Protein AF-J7ITV9-F1 (afdb_monomer)

Mean predicted aligned error: 4.53 Å

Sequence (138 aa):
MINQIINKQHQEIKQIIRELREDIYEESEVSANSLWIALKIGTLNGIMQMHLKYEDDYLYPALLNDKENEKLSDIVSKFVEEMGDLAQVFKDYQQKYLRHPEDIKQNTKEFVNDTKQILDAIAVRVDCEEEELFKTIM

Foldseek 3Di:
DLVVLLVVLLVVLVVLLVVLCVCLVDLVSCLVCLVVSLVSLVVSLVSLVVNLVCCVVPVLVVQVPPPVDPPSPVVSVVLNVLSVVLNVLSVVLCVQDNVDSCSCVVPVVVNSVSSVVSSVSVNVSSVCCVPPVVVVVD

Radius of gyration: 16.62 Å; Cα contacts (8 Å, |Δi|>4): 75; chains: 1; bounding box: 40×25×47 Å

Organism: Desulfosporosinus meridiei (strain ATCC BAA-275 / DSM 13257 / KCTC 12902 / NCIMB 13706 / S10) (NCBI:txid768704)

Structure (mmCIF, N/CA/C/O backbone):
data_AF-J7ITV9-F1
#
_entry.id   AF-J7ITV9-F1
#
loop_
_atom_site.group_PDB
_atom_site.id
_atom_site.type_symbol
_atom_site.label_atom_id
_atom_site.label_alt_id
_atom_site.label_comp_id
_atom_site.label_asym_id
_atom_site.label_entity_id
_atom_site.label_seq_id
_atom_site.pdbx_PDB_ins_code
_atom_site.Cartn_x
_atom_site.Cartn_y
_atom_site.Cartn_z
_atom_site.occupancy
_atom_site.B_iso_or_equiv
_atom_site.auth_seq_id
_atom_site.auth_comp_id
_atom_site.auth_asym_id
_atom_site.auth_atom_id
_atom_site.pdbx_PDB_model_num
ATOM 1 N N . MET A 1 1 ? -8.632 14.315 17.184 1.00 59.06 1 MET A N 1
ATOM 2 C CA . MET A 1 1 ? -7.164 14.255 16.994 1.00 59.06 1 MET A CA 1
ATOM 3 C C . MET A 1 1 ? -6.768 12.952 16.300 1.00 59.06 1 MET A C 1
ATOM 5 O O . MET A 1 1 ? -6.127 13.040 15.266 1.00 59.06 1 MET A O 1
ATOM 9 N N . ILE A 1 2 ? -7.247 11.790 16.777 1.00 66.06 2 ILE A N 1
ATOM 10 C CA . ILE A 1 2 ? -7.059 10.458 16.154 1.00 66.06 2 ILE A CA 1
ATOM 11 C C . ILE A 1 2 ? -7.437 10.442 14.659 1.00 66.06 2 ILE A C 1
ATOM 13 O O . ILE A 1 2 ? -6.579 10.199 13.815 1.00 66.06 2 ILE A O 1
ATOM 17 N N . ASN A 1 3 ? -8.658 10.864 14.310 1.00 72.50 3 ASN A N 1
ATOM 18 C CA . ASN A 1 3 ? -9.125 10.849 12.911 1.00 72.50 3 ASN A CA 1
ATOM 19 C C . ASN A 1 3 ? -8.320 11.752 11.961 1.00 72.50 3 ASN A C 1
ATOM 21 O O . ASN A 1 3 ? -8.268 11.494 10.767 1.00 72.50 3 ASN A O 1
ATOM 25 N N . GLN A 1 4 ? -7.672 12.814 12.454 1.00 82.56 4 GLN A N 1
ATOM 26 C CA . GLN A 1 4 ? -6.893 13.710 11.586 1.00 82.56 4 GLN A CA 1
ATOM 27 C C . GLN A 1 4 ? -5.566 13.082 11.146 1.00 82.56 4 GLN A C 1
ATOM 29 O O . GLN A 1 4 ? -5.115 13.349 10.034 1.00 82.56 4 GLN A O 1
ATOM 34 N N . ILE A 1 5 ? -4.947 12.266 12.007 1.00 87.12 5 ILE A N 1
ATOM 35 C CA . ILE A 1 5 ? -3.685 11.579 11.702 1.00 87.12 5 ILE A CA 1
ATOM 36 C C . ILE A 1 5 ? -3.936 10.492 10.661 1.00 87.12 5 ILE A C 1
ATOM 38 O O . ILE A 1 5 ? -3.280 10.495 9.622 1.00 87.12 5 ILE A O 1
ATOM 42 N N . ILE A 1 6 ? -4.930 9.637 10.910 1.00 88.12 6 ILE A N 1
ATOM 43 C CA . ILE A 1 6 ? -5.309 8.556 9.998 1.00 88.12 6 ILE A CA 1
ATOM 44 C C . ILE A 1 6 ? -5.721 9.107 8.629 1.00 88.12 6 ILE A C 1
ATOM 46 O O . ILE A 1 6 ? -5.143 8.722 7.618 1.00 88.12 6 ILE A O 1
ATOM 50 N N . ASN A 1 7 ? -6.617 10.103 8.586 1.00 89.69 7 ASN A N 1
ATOM 51 C CA . ASN A 1 7 ? -7.030 10.710 7.317 1.00 89.69 7 ASN A CA 1
ATOM 52 C C . ASN A 1 7 ? -5.839 11.263 6.530 1.00 89.69 7 ASN A C 1
ATOM 54 O O . ASN A 1 7 ? -5.783 11.124 5.312 1.00 89.69 7 ASN A O 1
ATOM 58 N N . LYS A 1 8 ? -4.865 11.884 7.206 1.00 92.19 8 LYS A N 1
ATOM 59 C CA . LYS A 1 8 ? -3.655 12.371 6.539 1.00 92.19 8 LYS A CA 1
ATOM 60 C C . LYS A 1 8 ? -2.835 11.214 5.957 1.00 92.19 8 LYS A C 1
ATOM 62 O O . LYS A 1 8 ? -2.432 11.301 4.802 1.00 92.19 8 LYS A O 1
ATOM 67 N N . GLN A 1 9 ? -2.620 10.146 6.726 1.00 93.50 9 GLN A N 1
ATOM 68 C CA . GLN A 1 9 ? -1.905 8.954 6.259 1.00 93.50 9 GLN A CA 1
ATOM 69 C C . GLN A 1 9 ? -2.611 8.315 5.057 1.00 93.50 9 GLN A C 1
ATOM 71 O O . GLN A 1 9 ? -1.952 7.978 4.081 1.00 93.50 9 GLN A O 1
ATOM 76 N N . HIS A 1 10 ? -3.944 8.237 5.066 1.00 94.56 10 HIS A N 1
ATOM 77 C CA . HIS A 1 10 ? -4.726 7.709 3.945 1.00 94.56 10 HIS A CA 1
ATOM 78 C C . HIS A 1 10 ? -4.538 8.529 2.674 1.00 94.56 10 HIS A C 1
ATOM 80 O O . HIS A 1 10 ? -4.326 7.969 1.601 1.00 94.56 10 HIS A O 1
ATOM 86 N N . GLN A 1 11 ? -4.566 9.860 2.784 1.00 95.38 11 GLN A N 1
ATOM 87 C CA . GLN A 1 11 ? -4.311 10.732 1.637 1.00 95.38 11 GLN A CA 1
ATOM 88 C C . GLN A 1 11 ? -2.890 10.541 1.088 1.00 95.38 11 GLN A C 1
ATOM 90 O O . GLN A 1 11 ? -2.714 10.475 -0.128 1.00 95.38 11 GLN A O 1
ATOM 95 N N . GLU A 1 12 ? -1.888 10.398 1.961 1.00 96.69 12 GLU A N 1
ATOM 96 C CA . GLU A 1 12 ? -0.502 10.123 1.559 1.00 96.69 12 GLU A CA 1
ATOM 97 C C . GLU A 1 12 ? -0.366 8.751 0.872 1.00 96.69 12 GLU A C 1
ATOM 99 O O . GLU A 1 12 ? 0.251 8.655 -0.191 1.00 96.69 12 GLU A O 1
ATOM 104 N N . ILE A 1 13 ? -1.001 7.705 1.415 1.00 96.94 13 ILE A N 1
ATOM 105 C CA . ILE A 1 13 ? -1.041 6.360 0.820 1.00 96.94 13 ILE A CA 1
ATOM 106 C C . ILE A 1 13 ? -1.690 6.412 -0.567 1.00 96.94 13 ILE A C 1
ATOM 108 O O . ILE A 1 13 ? -1.087 5.972 -1.547 1.00 96.94 13 ILE A O 1
ATOM 112 N N . LYS A 1 14 ? -2.886 7.005 -0.680 1.00 97.12 14 LYS A N 1
ATOM 113 C CA . LYS A 1 14 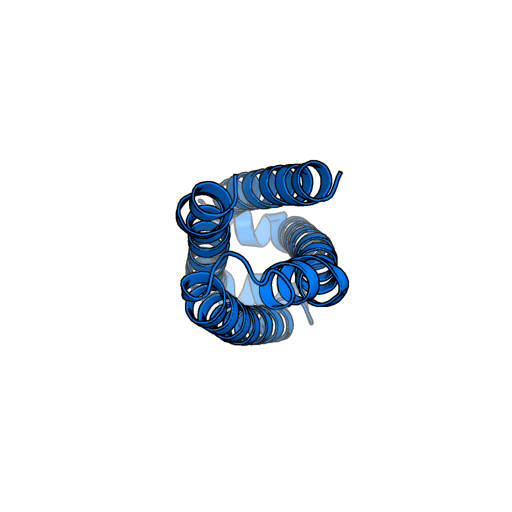? -3.624 7.136 -1.949 1.00 97.12 14 LYS A CA 1
ATOM 114 C C . LYS A 1 14 ? -2.826 7.914 -2.993 1.00 97.12 14 LYS A C 1
ATOM 116 O O . LYS A 1 14 ? -2.811 7.532 -4.165 1.00 97.12 14 LYS A O 1
ATOM 121 N N . GLN A 1 15 ? -2.136 8.978 -2.581 1.00 97.94 15 GLN A N 1
ATOM 122 C CA . GLN A 1 15 ? -1.277 9.747 -3.473 1.00 97.94 15 GLN A CA 1
ATOM 123 C C . GLN A 1 15 ? -0.131 8.891 -4.024 1.00 97.94 15 GLN A C 1
ATOM 125 O O . GLN A 1 15 ? 0.049 8.842 -5.241 1.00 97.94 15 GLN A O 1
ATOM 130 N N . ILE A 1 16 ? 0.609 8.189 -3.162 1.00 97.75 16 ILE A N 1
ATOM 131 C CA . ILE A 1 16 ? 1.741 7.363 -3.602 1.00 97.75 16 ILE A CA 1
ATOM 132 C C . ILE A 1 16 ? 1.268 6.194 -4.467 1.00 97.75 16 ILE A C 1
ATOM 134 O O . ILE A 1 16 ? 1.912 5.886 -5.466 1.00 97.75 16 ILE A O 1
ATOM 138 N N . ILE A 1 17 ? 0.128 5.575 -4.145 1.00 97.94 17 ILE A N 1
ATOM 139 C CA . ILE A 1 17 ? -0.472 4.529 -4.983 1.00 97.94 17 ILE A CA 1
ATOM 140 C C . ILE A 1 17 ? -0.754 5.060 -6.391 1.00 97.94 17 ILE A C 1
ATOM 142 O O . ILE A 1 17 ? -0.411 4.395 -7.368 1.00 97.94 17 ILE A O 1
ATOM 146 N N . ARG A 1 18 ? -1.351 6.253 -6.516 1.00 98.12 18 ARG A N 1
ATOM 147 C CA . ARG A 1 18 ? -1.617 6.868 -7.825 1.00 98.12 18 ARG A CA 1
ATOM 148 C C . ARG A 1 18 ? -0.323 7.097 -8.602 1.00 98.12 18 ARG A C 1
ATOM 150 O O . ARG A 1 18 ? -0.232 6.701 -9.757 1.00 98.12 18 ARG A O 1
ATOM 157 N N . GLU A 1 19 ? 0.674 7.688 -7.955 1.00 97.44 19 GLU A N 1
ATOM 158 C CA . GLU A 1 19 ? 1.968 7.970 -8.575 1.00 97.44 19 GLU A CA 1
ATOM 159 C C . GLU A 1 19 ? 2.709 6.689 -8.993 1.00 97.44 19 GLU A C 1
ATOM 161 O O . GLU A 1 19 ? 3.300 6.646 -10.066 1.00 97.44 19 GLU A O 1
ATOM 166 N N . LEU A 1 20 ? 2.656 5.627 -8.184 1.00 97.31 20 LEU A N 1
ATOM 167 C CA . LEU A 1 20 ? 3.249 4.333 -8.531 1.00 97.31 20 LEU A CA 1
ATOM 168 C C . LEU A 1 20 ? 2.520 3.662 -9.697 1.00 97.31 20 LEU A C 1
ATOM 170 O O . LEU A 1 20 ? 3.173 3.047 -10.532 1.00 97.31 20 LEU A O 1
ATOM 174 N N . ARG A 1 21 ? 1.187 3.784 -9.784 1.00 97.44 21 ARG A N 1
ATOM 175 C CA . ARG A 1 21 ? 0.410 3.276 -10.931 1.00 97.44 21 ARG A CA 1
ATOM 176 C C . ARG A 1 21 ? 0.819 3.950 -12.237 1.00 97.44 21 ARG A C 1
ATOM 178 O O . ARG A 1 21 ? 0.858 3.276 -13.262 1.00 97.44 21 ARG A O 1
ATOM 185 N N . GLU A 1 22 ? 1.121 5.244 -12.188 1.00 96.56 22 GLU A N 1
ATOM 186 C CA . GLU A 1 22 ? 1.655 5.995 -13.327 1.00 96.56 22 GLU A CA 1
ATOM 187 C C . GLU A 1 22 ? 3.067 5.506 -13.687 1.00 96.56 22 GLU A C 1
ATOM 189 O O . GLU A 1 22 ? 3.306 5.165 -14.843 1.00 96.56 22 GLU A O 1
ATOM 194 N N . ASP A 1 23 ? 3.967 5.364 -12.705 1.00 95.44 23 ASP A N 1
ATOM 195 C CA . ASP A 1 23 ? 5.355 4.936 -12.951 1.00 95.44 23 ASP A CA 1
ATOM 196 C C . ASP A 1 23 ? 5.475 3.516 -13.547 1.00 95.44 23 ASP A C 1
ATOM 198 O O . ASP A 1 23 ? 6.482 3.197 -14.182 1.00 95.44 23 ASP A O 1
ATOM 202 N N . ILE A 1 24 ? 4.487 2.644 -13.305 1.00 95.69 24 ILE A N 1
ATOM 203 C CA . ILE A 1 24 ? 4.473 1.253 -13.796 1.00 95.69 24 ILE A CA 1
ATOM 204 C C . ILE A 1 24 ? 3.528 1.022 -14.979 1.00 95.69 24 ILE A C 1
ATOM 206 O O . ILE A 1 24 ? 3.260 -0.132 -15.332 1.00 95.69 24 ILE A O 1
ATOM 210 N N . TYR A 1 25 ? 2.975 2.091 -15.560 1.00 93.69 25 TYR A N 1
ATOM 211 C CA . TYR A 1 25 ? 2.001 1.977 -16.642 1.00 93.69 25 TYR A CA 1
ATOM 212 C C . TYR A 1 25 ? 2.626 1.350 -17.899 1.00 93.69 25 TYR A C 1
ATOM 214 O O . TYR A 1 25 ? 2.078 0.380 -18.426 1.00 93.69 25 TYR A O 1
ATOM 222 N N . GLU A 1 26 ? 3.802 1.837 -18.310 1.00 91.88 26 GLU A N 1
ATOM 223 C CA . GLU A 1 26 ? 4.578 1.301 -19.434 1.00 91.88 26 GLU A CA 1
ATOM 224 C C . GLU A 1 26 ? 5.765 0.453 -18.949 1.00 91.88 26 GLU A C 1
ATOM 226 O O . GLU A 1 26 ? 6.677 0.944 -18.279 1.00 91.88 26 GLU A O 1
ATOM 231 N N . GLU A 1 27 ? 5.824 -0.822 -19.350 1.00 88.19 27 GLU A N 1
ATOM 232 C CA . GLU A 1 27 ? 6.900 -1.743 -18.935 1.00 88.19 27 GLU A CA 1
ATOM 233 C C . GLU A 1 27 ? 8.303 -1.236 -19.323 1.00 88.19 27 GLU A C 1
ATOM 235 O O . GLU A 1 27 ? 9.268 -1.435 -18.581 1.00 88.19 27 GLU A O 1
ATOM 240 N N . SER A 1 28 ? 8.437 -0.539 -20.459 1.00 87.50 28 SER A N 1
ATOM 241 C CA . SER A 1 28 ? 9.721 0.024 -20.897 1.00 87.50 28 SER A CA 1
ATOM 242 C C . SER A 1 28 ? 10.245 1.127 -19.974 1.00 87.50 28 SER A C 1
ATOM 244 O O . SER A 1 28 ? 11.458 1.314 -19.874 1.00 87.50 28 SER A O 1
ATOM 246 N N . GLU A 1 29 ? 9.355 1.850 -19.294 1.00 90.06 29 GLU A N 1
ATOM 247 C CA . GLU A 1 29 ? 9.725 2.932 -18.376 1.00 90.06 29 GLU A CA 1
ATOM 248 C C . GLU A 1 29 ? 10.132 2.392 -17.002 1.00 90.06 29 GLU A C 1
ATOM 250 O O . GLU A 1 29 ? 11.026 2.946 -16.359 1.00 90.06 29 GLU A O 1
ATOM 255 N N . VAL A 1 30 ? 9.572 1.250 -16.592 1.00 92.44 30 VAL A N 1
ATOM 256 C CA . 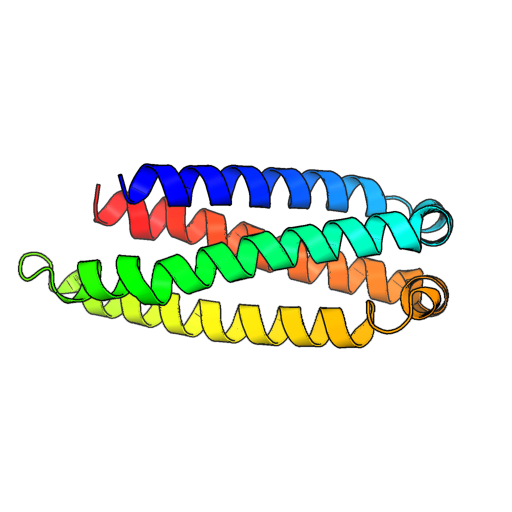VAL A 1 30 ? 9.893 0.597 -15.314 1.00 92.44 30 VAL A CA 1
ATOM 257 C C . VAL A 1 30 ? 11.377 0.265 -15.206 1.00 92.44 30 VAL A C 1
ATOM 259 O O . VAL A 1 30 ? 12.006 0.554 -14.187 1.00 92.44 30 VAL A O 1
ATOM 262 N N . SER A 1 31 ? 11.975 -0.301 -16.259 1.00 86.94 31 SER A N 1
ATOM 263 C CA . SER A 1 31 ? 13.404 -0.638 -16.232 1.00 86.94 31 SER A CA 1
ATOM 264 C C . SER A 1 31 ? 14.300 0.604 -16.185 1.00 86.94 31 SER A C 1
ATOM 266 O O . SER A 1 31 ? 15.384 0.542 -15.599 1.00 86.94 31 SER A O 1
ATOM 268 N N . ALA A 1 32 ? 13.884 1.712 -16.807 1.00 89.06 32 ALA A N 1
ATOM 269 C CA . ALA A 1 32 ? 14.632 2.969 -16.797 1.00 89.06 32 ALA A CA 1
ATOM 270 C C . ALA A 1 32 ? 14.537 3.675 -15.434 1.00 89.06 32 ALA A C 1
ATOM 272 O O . ALA A 1 32 ? 15.505 4.286 -14.982 1.00 89.06 32 ALA A O 1
ATOM 273 N N . ASN A 1 33 ? 13.397 3.526 -14.756 1.00 91.88 33 ASN A N 1
ATOM 274 C CA . ASN A 1 33 ? 13.067 4.210 -13.509 1.00 91.88 33 ASN A CA 1
ATOM 275 C C . ASN A 1 33 ? 13.122 3.295 -12.273 1.00 91.88 33 ASN A C 1
ATOM 277 O O . ASN A 1 33 ? 12.628 3.673 -11.211 1.00 91.88 33 ASN A O 1
ATOM 281 N N . SER A 1 34 ? 13.734 2.108 -12.362 1.00 91.69 34 SER A N 1
ATOM 282 C CA . SER A 1 34 ? 13.622 1.072 -11.321 1.00 91.69 34 SER A CA 1
ATOM 283 C C . SER A 1 34 ? 14.068 1.537 -9.929 1.00 91.69 34 SER A C 1
ATOM 285 O O . SER A 1 34 ? 13.438 1.194 -8.931 1.00 91.69 34 SER A O 1
ATOM 287 N N . LEU A 1 35 ? 15.110 2.373 -9.848 1.00 91.75 35 LEU A N 1
ATOM 288 C CA . LEU A 1 35 ? 15.570 2.959 -8.585 1.00 91.75 35 LEU A CA 1
ATOM 289 C C . LEU A 1 35 ? 14.533 3.916 -7.983 1.00 91.75 35 LEU A C 1
ATOM 291 O O . LEU A 1 35 ? 14.299 3.896 -6.778 1.00 91.75 35 LEU A O 1
ATOM 295 N N . TRP A 1 36 ? 13.913 4.751 -8.816 1.00 93.12 36 TRP A N 1
ATOM 296 C CA . TRP A 1 36 ? 12.887 5.698 -8.386 1.00 93.12 36 TRP A CA 1
ATOM 297 C C . TRP A 1 36 ? 11.636 4.977 -7.883 1.00 93.12 36 TRP A C 1
ATOM 299 O O . TRP A 1 36 ? 11.130 5.285 -6.805 1.00 93.12 36 TRP A O 1
ATOM 309 N N . ILE A 1 37 ? 11.202 3.955 -8.619 1.00 95.12 37 ILE A N 1
ATOM 310 C CA . ILE A 1 37 ? 10.077 3.102 -8.236 1.00 95.12 37 ILE A CA 1
ATOM 311 C C . ILE A 1 37 ? 10.372 2.404 -6.901 1.00 95.12 37 ILE A C 1
ATOM 313 O O . ILE A 1 37 ? 9.551 2.449 -5.986 1.00 95.12 37 ILE A O 1
ATOM 317 N N . ALA A 1 38 ? 11.572 1.834 -6.738 1.00 94.00 38 ALA A N 1
ATOM 318 C CA . ALA A 1 38 ? 11.987 1.206 -5.484 1.00 94.00 38 ALA A CA 1
ATOM 319 C C . ALA A 1 38 ? 11.961 2.185 -4.296 1.00 94.00 38 ALA A C 1
ATOM 321 O O . ALA A 1 38 ? 11.493 1.829 -3.213 1.00 94.00 38 ALA A O 1
ATOM 322 N N . LEU A 1 39 ? 12.414 3.429 -4.498 1.00 94.19 39 LEU A N 1
ATOM 323 C CA . LEU A 1 39 ? 12.357 4.479 -3.477 1.00 94.19 39 LEU A CA 1
ATOM 324 C C . LEU A 1 39 ? 10.913 4.828 -3.100 1.00 94.19 39 LEU A C 1
ATOM 326 O O . LEU A 1 39 ? 10.603 4.892 -1.913 1.00 94.19 39 LEU A O 1
ATOM 330 N N . LYS A 1 40 ? 10.017 5.002 -4.078 1.00 96.00 40 LYS A N 1
ATOM 331 C CA . LYS A 1 40 ? 8.594 5.274 -3.818 1.00 96.00 40 LYS A CA 1
ATOM 332 C C . LYS A 1 40 ? 7.907 4.134 -3.066 1.00 96.00 40 LYS A C 1
ATOM 334 O O . LYS A 1 40 ? 7.168 4.404 -2.123 1.00 96.00 40 LYS A O 1
ATOM 339 N N . ILE A 1 41 ? 8.188 2.875 -3.408 1.00 96.12 41 ILE A N 1
ATOM 340 C CA . ILE A 1 41 ? 7.677 1.719 -2.653 1.00 96.12 41 ILE A CA 1
ATOM 341 C C . ILE A 1 41 ? 8.229 1.723 -1.218 1.00 96.12 41 ILE A C 1
ATOM 343 O O . ILE A 1 41 ? 7.497 1.448 -0.267 1.00 96.12 41 ILE A O 1
ATOM 347 N N . GLY A 1 42 ? 9.507 2.068 -1.037 1.00 94.38 42 GLY A N 1
ATOM 348 C CA . GLY A 1 42 ? 10.102 2.259 0.287 1.00 94.38 42 GLY A CA 1
ATOM 349 C C . GLY A 1 42 ? 9.381 3.334 1.108 1.00 94.38 42 GLY A C 1
ATOM 350 O O . GLY A 1 42 ? 9.083 3.109 2.282 1.00 94.38 42 GLY A O 1
ATOM 351 N N . THR A 1 43 ? 9.038 4.463 0.483 1.00 95.44 43 THR A N 1
ATOM 352 C CA . THR A 1 43 ? 8.247 5.540 1.099 1.00 95.44 43 THR A CA 1
ATOM 353 C C . THR A 1 43 ? 6.848 5.064 1.483 1.00 95.44 43 THR A C 1
ATOM 355 O O . THR A 1 43 ? 6.431 5.288 2.619 1.00 95.44 43 THR A O 1
ATOM 358 N N . LEU A 1 44 ? 6.154 4.353 0.584 1.00 96.69 44 LEU A N 1
ATOM 359 C CA . LEU A 1 44 ? 4.845 3.758 0.869 1.00 96.69 44 LEU A CA 1
ATOM 360 C C . LEU A 1 44 ? 4.915 2.854 2.104 1.00 96.69 44 LEU A C 1
ATOM 362 O O . LEU A 1 44 ? 4.097 2.983 3.008 1.00 96.69 44 LEU A O 1
ATOM 366 N N . ASN A 1 45 ? 5.935 1.997 2.191 1.00 94.31 45 ASN A N 1
ATOM 367 C CA . ASN A 1 45 ? 6.143 1.149 3.360 1.00 94.31 45 ASN A CA 1
ATOM 368 C C . ASN A 1 45 ? 6.397 1.940 4.641 1.00 94.31 45 ASN A C 1
ATOM 370 O O . ASN A 1 45 ? 5.831 1.601 5.673 1.00 94.31 45 ASN A O 1
ATOM 374 N N . GLY A 1 46 ? 7.194 3.007 4.596 1.00 93.88 46 GLY A N 1
ATOM 375 C CA . GLY A 1 46 ? 7.384 3.871 5.763 1.00 93.88 46 GLY A CA 1
ATOM 376 C C . GLY A 1 46 ? 6.059 4.426 6.298 1.00 93.88 46 GLY A C 1
ATOM 377 O O . GLY A 1 46 ? 5.816 4.383 7.503 1.00 93.88 46 GLY A O 1
ATOM 378 N N . ILE A 1 47 ? 5.181 4.886 5.404 1.00 94.62 47 ILE A N 1
ATOM 379 C CA . ILE A 1 47 ? 3.860 5.408 5.774 1.00 94.62 47 ILE A CA 1
ATOM 380 C C . ILE A 1 47 ? 2.954 4.291 6.300 1.00 94.62 47 ILE A C 1
ATOM 382 O O . ILE A 1 47 ? 2.366 4.460 7.364 1.00 94.62 47 ILE A O 1
ATOM 386 N N . MET A 1 48 ? 2.907 3.136 5.627 1.00 93.00 48 MET A N 1
ATOM 387 C CA . MET A 1 48 ? 2.121 1.976 6.067 1.00 93.00 48 MET A CA 1
ATOM 388 C C . MET A 1 48 ? 2.537 1.489 7.458 1.00 93.00 48 MET A C 1
ATOM 390 O O . MET A 1 48 ? 1.682 1.239 8.295 1.00 93.00 48 MET A O 1
ATOM 394 N N . GLN A 1 49 ? 3.838 1.409 7.749 1.00 92.12 49 GLN A N 1
ATOM 395 C CA . GLN A 1 49 ? 4.328 1.005 9.073 1.00 92.12 49 GLN A CA 1
ATOM 396 C C . GLN A 1 49 ? 3.912 1.997 10.166 1.00 92.12 49 GLN A C 1
ATOM 398 O O . GLN A 1 49 ? 3.551 1.587 11.267 1.00 92.12 49 GLN A O 1
ATOM 403 N N . MET A 1 50 ? 3.944 3.303 9.876 1.00 92.31 50 MET A N 1
ATOM 404 C CA . MET A 1 50 ? 3.459 4.319 10.817 1.00 92.31 50 MET A CA 1
ATOM 405 C C . MET A 1 50 ? 1.944 4.251 11.014 1.00 92.31 50 MET A C 1
ATOM 407 O O . MET A 1 50 ? 1.476 4.474 12.127 1.00 92.31 50 MET A O 1
ATOM 411 N N . HIS A 1 51 ? 1.199 3.976 9.946 1.00 92.19 51 HIS A N 1
ATOM 412 C CA . HIS A 1 51 ? -0.248 3.815 9.975 1.00 92.19 51 HIS A CA 1
ATOM 413 C C . HIS A 1 51 ? -0.640 2.593 10.812 1.00 92.19 51 HIS A C 1
ATOM 415 O O . HIS A 1 51 ? -1.222 2.778 11.875 1.00 92.19 51 HIS A O 1
ATOM 421 N N . LEU A 1 52 ? -0.175 1.393 10.446 1.00 90.56 52 LEU A N 1
ATOM 422 C CA . LEU A 1 52 ? -0.424 0.143 11.180 1.00 90.56 52 LEU A CA 1
ATOM 423 C C . LEU A 1 52 ? -0.066 0.258 12.663 1.00 90.56 52 LEU A C 1
ATOM 425 O O . LEU A 1 52 ? -0.869 -0.058 13.534 1.00 90.56 52 LEU A O 1
ATOM 429 N N . LYS A 1 53 ? 1.121 0.801 12.968 1.00 91.06 53 LYS A N 1
ATOM 430 C CA . LYS A 1 53 ? 1.545 1.008 14.355 1.00 91.06 53 LYS A CA 1
ATOM 431 C C . LYS A 1 53 ? 0.579 1.906 15.124 1.00 91.06 53 LYS A C 1
ATOM 433 O O . LYS A 1 53 ? 0.333 1.678 16.304 1.00 91.06 53 LYS A O 1
ATOM 438 N N . TYR A 1 54 ? 0.080 2.960 14.486 1.00 91.50 54 TYR A N 1
ATOM 439 C CA . TYR A 1 54 ? -0.869 3.858 15.124 1.00 91.50 54 TYR A CA 1
ATOM 440 C C . TYR A 1 54 ? -2.215 3.170 15.367 1.00 91.50 54 TYR A C 1
ATOM 442 O O . TYR A 1 54 ? -2.840 3.398 16.406 1.00 91.50 54 TYR A O 1
ATOM 450 N N . GLU A 1 55 ? -2.649 2.316 14.442 1.00 89.31 55 GLU A N 1
ATOM 451 C CA . GLU A 1 55 ? -3.876 1.552 14.615 1.00 89.31 55 GLU A CA 1
ATOM 452 C C . GLU A 1 55 ? -3.778 0.559 15.775 1.00 89.31 55 GLU A C 1
ATOM 454 O O . GLU A 1 55 ? -4.635 0.571 16.662 1.00 89.31 55 GLU A O 1
ATOM 459 N N . ASP A 1 56 ? -2.689 -0.210 15.823 1.00 89.94 56 ASP A N 1
ATOM 460 C CA . ASP A 1 56 ? -2.416 -1.208 16.860 1.00 89.94 56 ASP A CA 1
ATOM 461 C C . ASP A 1 56 ? -2.241 -0.587 18.251 1.00 89.94 56 ASP A C 1
ATOM 463 O O . ASP A 1 56 ? -2.764 -1.102 19.241 1.00 89.94 56 ASP A O 1
ATOM 467 N N . ASP A 1 57 ? -1.510 0.529 18.345 1.00 91.12 57 ASP A N 1
ATOM 468 C CA . ASP A 1 57 ? -1.183 1.147 19.632 1.00 91.12 57 ASP A CA 1
ATOM 469 C C . ASP A 1 57 ? -2.328 2.019 20.177 1.00 91.12 57 ASP A C 1
ATOM 471 O O . ASP A 1 57 ? -2.426 2.213 21.394 1.00 91.12 57 ASP A O 1
ATOM 475 N N . TYR A 1 58 ? -3.169 2.587 19.302 1.00 89.31 58 TYR A N 1
ATOM 476 C CA . TYR A 1 58 ? -4.129 3.626 19.692 1.00 89.31 58 TYR A CA 1
ATOM 477 C C . TYR A 1 58 ? -5.550 3.402 19.179 1.00 89.31 58 TYR A C 1
ATOM 479 O O . TYR A 1 58 ? -6.477 3.472 19.987 1.00 89.31 58 TYR A O 1
ATOM 487 N N . LEU A 1 59 ? -5.751 3.173 17.875 1.00 87.31 59 LEU A N 1
ATOM 488 C CA . LEU A 1 59 ? -7.101 3.104 17.300 1.00 87.31 59 LEU A CA 1
ATOM 489 C C . LEU A 1 59 ? -7.851 1.867 17.795 1.00 87.31 59 LEU A C 1
ATOM 491 O O . LEU A 1 59 ? -8.846 2.004 18.503 1.00 87.31 59 LEU A O 1
ATOM 495 N N . TYR A 1 60 ? -7.367 0.667 17.472 1.00 87.12 60 TYR A N 1
ATOM 496 C CA . TYR A 1 60 ? -8.052 -0.579 17.807 1.00 87.12 60 TYR A CA 1
ATOM 497 C C . TYR A 1 60 ? -8.252 -0.749 19.321 1.00 87.12 60 TYR A C 1
ATOM 499 O O . TYR A 1 60 ? -9.377 -1.055 19.725 1.00 87.12 60 TYR A O 1
ATOM 507 N N . PRO A 1 61 ? -7.265 -0.457 20.198 1.00 87.44 61 PRO A N 1
ATOM 508 C CA . PRO A 1 61 ? -7.493 -0.487 21.641 1.00 87.44 61 PRO A CA 1
ATOM 509 C C . PRO A 1 61 ? -8.566 0.498 22.114 1.00 87.44 61 PRO A C 1
ATOM 511 O O . PRO A 1 61 ? -9.323 0.176 23.029 1.00 87.44 61 PRO A O 1
ATOM 514 N N . ALA A 1 62 ? -8.650 1.699 21.531 1.00 85.12 62 ALA A N 1
ATOM 515 C CA . ALA A 1 62 ? -9.689 2.660 21.896 1.00 85.12 62 ALA A CA 1
ATOM 516 C C . ALA A 1 62 ? -11.081 2.160 21.486 1.00 85.12 62 ALA A C 1
ATOM 518 O O . ALA A 1 62 ? -12.011 2.243 22.284 1.00 85.12 62 ALA A O 1
ATOM 519 N N . LEU A 1 63 ? -11.196 1.587 20.285 1.00 82.62 63 LEU A N 1
ATOM 520 C CA . LEU A 1 63 ? -12.442 1.039 19.752 1.00 82.62 63 LEU A CA 1
ATOM 521 C C . LEU A 1 63 ? -12.935 -0.182 20.544 1.00 82.62 63 LEU A C 1
ATOM 523 O O . LEU A 1 63 ? -14.120 -0.283 20.841 1.00 82.62 63 LEU A O 1
ATOM 527 N N . LEU A 1 64 ? -12.036 -1.081 20.952 1.00 81.94 64 LEU A N 1
ATOM 528 C CA . LEU A 1 64 ? -12.390 -2.267 21.747 1.00 81.94 64 LEU A CA 1
ATOM 529 C C . LEU A 1 64 ? -12.804 -1.939 23.190 1.00 81.94 64 LEU A C 1
ATOM 531 O O . LEU A 1 64 ? -13.521 -2.716 23.819 1.00 81.94 64 LEU A O 1
ATOM 535 N N . ASN A 1 65 ? -12.344 -0.811 23.737 1.00 80.75 65 ASN A N 1
ATOM 536 C CA . ASN A 1 65 ? -12.710 -0.367 25.084 1.00 80.75 65 ASN A CA 1
ATOM 537 C C . ASN A 1 65 ? -14.017 0.440 25.122 1.00 80.75 65 ASN A C 1
ATOM 539 O O . ASN A 1 65 ? -14.498 0.758 26.218 1.00 80.75 65 ASN A O 1
ATOM 543 N N . ASP A 1 66 ? -14.591 0.769 23.963 1.00 74.88 66 ASP A N 1
ATOM 544 C CA . ASP A 1 66 ? -15.865 1.467 23.873 1.00 74.88 66 ASP A CA 1
ATOM 545 C C . ASP A 1 66 ? -17.027 0.510 24.184 1.00 74.88 66 ASP A C 1
ATOM 547 O O . ASP A 1 66 ? -17.387 -0.376 23.409 1.00 74.88 66 ASP A O 1
ATOM 551 N N . LYS A 1 67 ? -17.610 0.680 25.373 1.00 64.62 67 LYS A N 1
ATOM 552 C CA . LYS A 1 67 ? -18.682 -0.180 25.894 1.00 64.62 67 LYS A CA 1
ATOM 553 C C . LYS A 1 67 ? -20.048 0.112 25.279 1.00 64.62 67 LYS A C 1
ATOM 555 O O . LYS A 1 67 ? -20.989 -0.626 25.565 1.00 64.62 67 LYS A O 1
ATOM 560 N N . GLU A 1 68 ? -20.187 1.179 24.495 1.00 66.75 68 GLU A N 1
ATOM 561 C CA . GLU A 1 68 ? -21.477 1.570 23.922 1.00 66.75 68 GLU A CA 1
ATOM 562 C C . GLU A 1 68 ? -21.789 0.833 22.610 1.00 66.75 68 GLU A C 1
ATOM 564 O O . GLU A 1 68 ? -22.924 0.894 22.134 1.00 66.75 68 GLU A O 1
ATOM 569 N N . ASN A 1 69 ? -20.831 0.083 22.043 1.00 67.75 69 ASN A N 1
ATOM 570 C CA . ASN A 1 69 ? -20.990 -0.531 20.727 1.00 67.75 69 ASN A CA 1
ATOM 571 C C . ASN A 1 69 ? -20.492 -1.992 20.672 1.00 67.75 69 ASN A C 1
ATOM 573 O O . ASN A 1 69 ? -19.404 -2.286 20.188 1.00 67.75 69 ASN A O 1
ATOM 577 N N . GLU A 1 70 ? -21.322 -2.946 21.116 1.00 66.19 70 GLU A N 1
ATOM 578 C CA . GLU A 1 70 ? -21.007 -4.393 21.053 1.00 66.19 70 GLU A CA 1
ATOM 579 C C . GLU A 1 70 ? -20.696 -4.890 19.629 1.00 66.19 70 GLU A C 1
ATOM 581 O O . GLU A 1 70 ? -19.926 -5.832 19.459 1.00 66.19 70 GLU A O 1
ATOM 586 N N . LYS A 1 71 ? -21.243 -4.241 18.591 1.00 70.81 71 LYS A N 1
ATOM 587 C CA . LYS A 1 71 ? -20.988 -4.599 17.183 1.00 70.81 71 LYS A CA 1
ATOM 588 C C . LYS A 1 71 ? -19.586 -4.222 16.706 1.00 70.81 71 LYS A C 1
ATOM 590 O O . LYS A 1 71 ? -19.177 -4.653 15.631 1.00 70.81 71 LYS A O 1
ATOM 595 N N . LEU A 1 72 ? -18.861 -3.411 17.474 1.00 78.06 72 LEU A N 1
ATOM 596 C CA . LEU A 1 72 ? -17.564 -2.888 17.074 1.00 78.06 72 LEU A CA 1
ATOM 597 C C . LEU A 1 72 ? -16.441 -3.918 17.221 1.00 78.06 72 LEU A C 1
ATOM 599 O O . LEU A 1 72 ? -15.497 -3.901 16.440 1.00 78.06 72 LEU A O 1
ATOM 603 N N . SER A 1 73 ? -16.557 -4.835 18.184 1.00 79.06 73 SER A N 1
ATOM 604 C CA . SER A 1 73 ? -15.506 -5.816 18.480 1.00 79.06 73 SER A CA 1
ATOM 605 C C . SER A 1 73 ? -15.247 -6.772 17.314 1.00 79.06 73 SER A C 1
ATOM 607 O O . SER A 1 73 ? -14.091 -7.055 16.996 1.00 79.06 73 SER A O 1
ATOM 609 N N . ASP A 1 74 ? -16.309 -7.248 16.659 1.00 81.25 74 ASP A N 1
ATOM 610 C CA . ASP A 1 74 ? -16.203 -8.160 15.514 1.00 81.25 74 ASP A CA 1
ATOM 611 C C . ASP A 1 74 ? -15.617 -7.446 14.290 1.00 81.25 74 ASP A C 1
ATOM 613 O O . ASP A 1 74 ? -14.756 -7.993 13.601 1.00 81.25 74 ASP A O 1
ATOM 617 N N . ILE A 1 75 ? -16.035 -6.196 14.054 1.00 82.25 75 ILE A N 1
ATOM 618 C CA . ILE A 1 75 ? -15.505 -5.362 12.968 1.00 82.25 75 ILE A CA 1
ATOM 619 C C . ILE A 1 75 ? -14.015 -5.106 13.204 1.00 82.25 75 ILE A C 1
ATOM 621 O O . ILE A 1 75 ? -13.204 -5.384 12.331 1.00 82.25 75 ILE A O 1
ATOM 625 N N . VAL A 1 76 ? -13.625 -4.650 14.394 1.00 83.50 76 VAL A N 1
ATOM 626 C CA . VAL A 1 76 ? -12.217 -4.367 14.708 1.00 83.50 76 VAL A CA 1
ATOM 627 C C . VAL A 1 76 ? -11.354 -5.621 14.574 1.00 83.50 76 VAL A C 1
ATOM 629 O O . VAL A 1 76 ? -10.280 -5.559 13.984 1.00 83.50 76 VAL A O 1
ATOM 632 N N . SER A 1 77 ? -11.833 -6.770 15.056 1.00 83.25 77 SER A N 1
ATOM 633 C CA . SER A 1 77 ? -11.081 -8.030 14.981 1.00 83.25 77 SER A CA 1
ATOM 634 C C . SER A 1 77 ? -10.829 -8.465 13.533 1.00 83.25 77 SER A C 1
ATOM 636 O O . SER A 1 77 ? -9.712 -8.858 13.205 1.00 83.25 77 SER A O 1
ATOM 638 N N . LYS A 1 78 ? -11.830 -8.320 12.651 1.00 8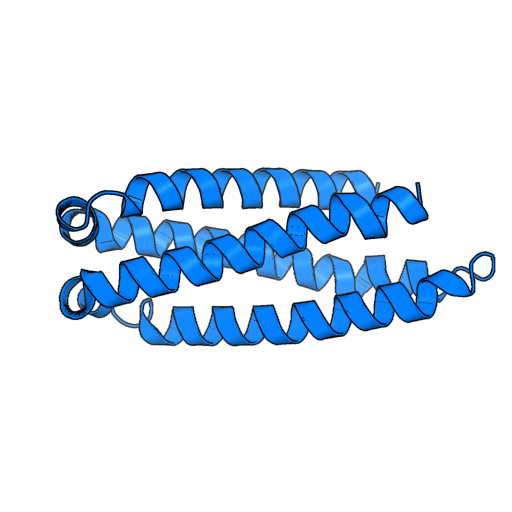6.06 78 LYS A N 1
ATOM 639 C CA . LYS A 1 78 ? -11.683 -8.548 11.204 1.00 86.06 78 LYS A CA 1
ATOM 640 C C . LYS A 1 78 ? -10.623 -7.620 10.592 1.00 86.06 78 LYS A C 1
ATOM 642 O O . LYS A 1 78 ? -9.755 -8.080 9.859 1.00 86.06 78 LYS A O 1
ATOM 647 N N . PHE A 1 79 ? -10.671 -6.327 10.915 1.00 85.81 79 PHE A N 1
ATOM 648 C CA . PHE A 1 79 ? -9.752 -5.321 10.365 1.00 85.81 79 PHE A CA 1
ATOM 649 C C . PHE A 1 79 ? -8.291 -5.541 10.802 1.00 85.81 79 PHE A C 1
ATOM 651 O O . PHE A 1 79 ? -7.379 -5.314 10.001 1.00 85.81 79 PHE A O 1
ATOM 658 N N . VAL A 1 80 ? -8.075 -6.027 12.031 1.00 85.50 80 VAL A N 1
ATOM 659 C CA . VAL A 1 80 ? -6.754 -6.420 12.554 1.00 85.50 80 VAL A CA 1
ATOM 660 C C . VAL A 1 80 ? -6.194 -7.633 11.805 1.00 85.50 80 VAL A C 1
ATOM 662 O O . VAL A 1 80 ? -5.033 -7.615 11.396 1.00 85.50 80 VAL A O 1
ATOM 665 N N . GLU A 1 81 ? -7.002 -8.680 11.603 1.00 86.25 81 GLU A N 1
ATOM 666 C CA . GLU A 1 81 ? -6.578 -9.892 10.885 1.00 86.25 81 GLU A CA 1
ATOM 667 C C . GLU A 1 81 ? -6.216 -9.579 9.425 1.00 86.25 81 GLU A C 1
ATOM 669 O O . GLU A 1 81 ? -5.108 -9.883 8.979 1.00 86.25 81 GLU A O 1
ATOM 674 N N . GLU A 1 82 ? -7.099 -8.870 8.714 1.00 85.75 82 GLU A N 1
ATOM 675 C CA . GLU A 1 82 ? -6.883 -8.489 7.314 1.00 85.75 82 GLU A CA 1
ATOM 676 C C . GLU A 1 82 ? -5.632 -7.606 7.128 1.00 85.75 82 GLU A C 1
ATOM 678 O O . GLU A 1 82 ? -4.913 -7.750 6.134 1.00 85.75 82 GLU A O 1
ATOM 683 N N . MET A 1 83 ? -5.322 -6.717 8.085 1.00 83.19 83 MET A N 1
ATOM 684 C CA . MET A 1 83 ? -4.087 -5.920 8.044 1.00 83.19 83 MET A CA 1
ATOM 685 C C . MET A 1 83 ? -2.829 -6.742 8.287 1.00 83.19 83 MET A C 1
ATOM 687 O O . MET A 1 83 ? -1.812 -6.495 7.634 1.00 83.19 83 MET A O 1
ATOM 691 N N . GLY A 1 84 ? -2.879 -7.712 9.201 1.00 83.50 84 GLY A N 1
ATOM 692 C CA . GLY A 1 84 ? -1.754 -8.607 9.463 1.00 83.50 84 GLY A CA 1
ATOM 693 C C . GLY A 1 84 ? -1.338 -9.374 8.207 1.00 83.50 84 GLY A C 1
ATOM 694 O O . GLY A 1 84 ? -0.153 -9.404 7.856 1.00 83.50 84 GLY A O 1
ATOM 695 N N . ASP A 1 85 ? -2.321 -9.912 7.486 1.00 89.38 85 ASP A N 1
ATOM 696 C CA . ASP A 1 85 ? -2.098 -10.625 6.230 1.00 89.38 85 ASP A CA 1
ATOM 697 C C . ASP A 1 85 ? -1.521 -9.703 5.148 1.00 89.38 85 ASP A C 1
ATOM 699 O O . ASP A 1 85 ? -0.505 -10.029 4.524 1.00 89.38 85 ASP A O 1
ATOM 703 N N . LEU A 1 86 ? -2.100 -8.511 4.963 1.00 91.25 86 LEU A N 1
ATOM 704 C CA . LEU A 1 86 ? -1.609 -7.543 3.979 1.00 91.25 86 LEU A CA 1
ATOM 705 C C . LEU A 1 86 ? -0.179 -7.073 4.288 1.00 91.25 86 LEU A C 1
ATOM 707 O O . LEU A 1 86 ? 0.652 -6.976 3.379 1.00 91.25 86 LEU A O 1
ATOM 711 N N . ALA A 1 87 ? 0.135 -6.811 5.558 1.00 89.75 87 ALA A N 1
ATOM 712 C CA . ALA A 1 87 ? 1.469 -6.405 5.986 1.00 89.75 87 ALA A CA 1
ATOM 713 C C . ALA A 1 87 ? 2.514 -7.485 5.672 1.00 89.75 87 ALA A C 1
ATOM 715 O O . ALA A 1 87 ? 3.619 -7.171 5.213 1.00 89.75 87 ALA A O 1
ATOM 716 N N . GLN A 1 88 ? 2.165 -8.759 5.870 1.00 91.75 88 GLN A N 1
ATOM 717 C CA . GLN A 1 88 ? 3.044 -9.878 5.547 1.00 91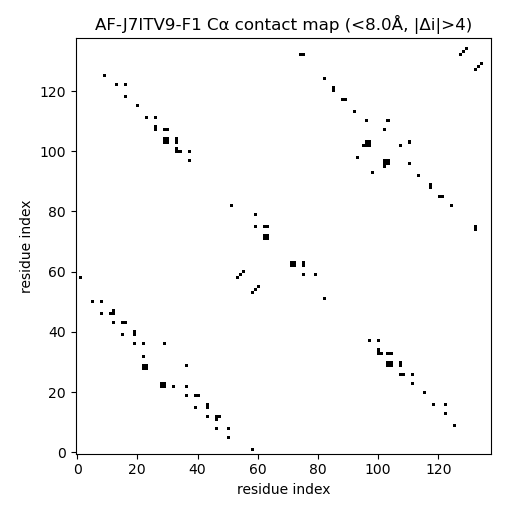.75 88 GLN A CA 1
ATOM 718 C C . GLN A 1 88 ? 3.232 -10.031 4.029 1.00 91.75 88 GLN A C 1
ATOM 720 O O . GLN A 1 88 ? 4.373 -10.118 3.570 1.00 91.75 88 GLN A O 1
ATOM 725 N N . VAL A 1 89 ? 2.154 -9.962 3.239 1.00 93.44 89 VAL A N 1
ATOM 726 C CA . VAL A 1 89 ? 2.232 -9.998 1.767 1.00 93.44 89 VAL A CA 1
ATOM 727 C C . VAL A 1 89 ? 3.097 -8.855 1.234 1.00 93.44 89 VAL A C 1
ATOM 729 O O . VAL A 1 89 ? 3.959 -9.073 0.378 1.00 93.44 89 VAL A O 1
ATOM 732 N N . PHE A 1 90 ? 2.928 -7.637 1.756 1.00 94.56 90 PHE A N 1
ATOM 733 C CA . PHE A 1 90 ? 3.716 -6.493 1.307 1.00 94.56 90 PHE A CA 1
ATOM 734 C C . PHE A 1 90 ? 5.196 -6.644 1.666 1.00 94.56 90 PHE A C 1
ATOM 736 O O . PHE A 1 90 ? 6.069 -6.390 0.835 1.00 94.56 90 PHE A O 1
ATOM 743 N N . LYS A 1 91 ? 5.498 -7.139 2.869 1.00 93.06 91 LYS A N 1
ATOM 744 C CA . LYS A 1 91 ? 6.867 -7.442 3.290 1.00 93.06 91 LYS A CA 1
ATOM 745 C C . LYS A 1 91 ? 7.529 -8.480 2.380 1.00 93.06 91 LYS A C 1
ATOM 747 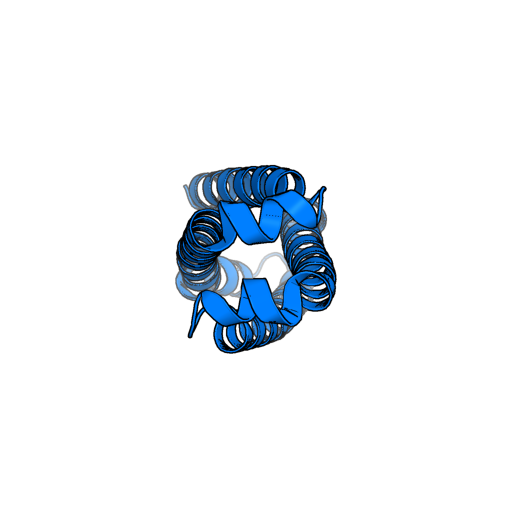O O . LYS A 1 91 ? 8.713 -8.343 2.063 1.00 93.06 91 LYS A O 1
ATOM 752 N N . ASP A 1 92 ? 6.803 -9.507 1.954 1.00 94.50 92 ASP A N 1
ATOM 753 C CA . ASP A 1 92 ? 7.335 -10.535 1.054 1.00 94.50 92 ASP A CA 1
ATOM 754 C C . ASP A 1 92 ? 7.544 -9.993 -0.365 1.00 94.50 92 ASP A C 1
ATOM 756 O O . ASP A 1 92 ? 8.597 -10.223 -0.964 1.00 94.50 92 ASP A O 1
ATOM 760 N N . TYR A 1 93 ? 6.619 -9.164 -0.856 1.00 95.44 93 TYR A N 1
ATOM 761 C CA . TYR A 1 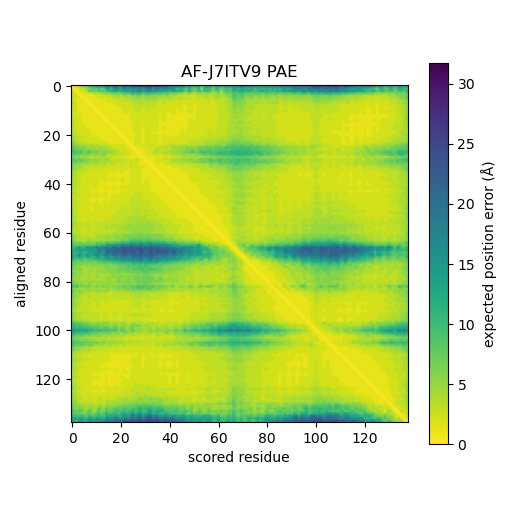93 ? 6.791 -8.397 -2.092 1.00 95.44 93 TYR A CA 1
ATOM 762 C C . TYR A 1 93 ? 8.060 -7.525 -2.053 1.00 95.44 93 TYR A C 1
ATOM 764 O O . TYR A 1 93 ? 8.872 -7.548 -2.980 1.00 95.44 93 TYR A O 1
ATOM 772 N N . GLN A 1 94 ? 8.299 -6.803 -0.954 1.00 93.69 94 GLN A N 1
ATOM 773 C CA . GLN A 1 94 ? 9.505 -5.987 -0.808 1.00 93.69 94 GLN A CA 1
ATOM 774 C C . GLN A 1 94 ? 10.778 -6.834 -0.790 1.00 93.69 94 GLN A C 1
ATOM 776 O O . GLN A 1 94 ? 11.783 -6.458 -1.393 1.00 93.69 94 GLN A O 1
ATOM 781 N N . GLN A 1 95 ? 10.755 -7.985 -0.116 1.00 93.06 95 GLN A N 1
ATOM 782 C CA . GLN A 1 95 ? 11.895 -8.901 -0.112 1.00 93.06 95 GLN A CA 1
ATOM 783 C C . GLN A 1 95 ? 12.207 -9.444 -1.507 1.00 93.06 95 GLN A C 1
ATOM 785 O O . GLN A 1 95 ? 13.383 -9.645 -1.810 1.00 93.06 95 GLN A O 1
ATOM 790 N N . LYS A 1 96 ? 11.175 -9.657 -2.330 1.00 93.81 96 LYS A N 1
ATOM 791 C CA . LYS A 1 96 ? 11.294 -10.151 -3.703 1.00 93.81 96 LYS A CA 1
ATOM 792 C C . LYS A 1 96 ? 11.910 -9.128 -4.659 1.00 93.81 96 LYS A C 1
ATOM 794 O O . LYS A 1 96 ? 12.676 -9.529 -5.524 1.00 93.81 96 LYS A O 1
ATOM 799 N N . TYR A 1 97 ? 11.594 -7.838 -4.512 1.00 93.62 97 TYR A N 1
ATOM 800 C CA . TYR A 1 97 ? 11.936 -6.829 -5.529 1.00 93.62 97 TYR A CA 1
ATOM 801 C C . TYR A 1 97 ? 12.853 -5.693 -5.067 1.00 93.62 97 TYR A C 1
ATOM 803 O O . TYR A 1 97 ? 13.500 -5.058 -5.896 1.00 93.62 97 TYR A O 1
ATOM 811 N N . LEU A 1 98 ? 12.908 -5.393 -3.767 1.00 89.31 98 LEU A N 1
ATOM 812 C CA . LEU A 1 98 ? 13.640 -4.226 -3.255 1.00 89.31 98 LEU A CA 1
ATOM 813 C C . LEU A 1 98 ? 14.993 -4.570 -2.632 1.00 89.31 98 LEU A C 1
ATOM 815 O O . LEU A 1 98 ? 15.771 -3.661 -2.342 1.00 89.31 98 LEU A O 1
ATOM 819 N N . ARG A 1 99 ? 15.300 -5.857 -2.414 1.00 84.88 99 ARG A N 1
ATOM 820 C CA . ARG A 1 99 ? 16.623 -6.272 -1.917 1.00 84.88 99 ARG A CA 1
ATOM 821 C C . ARG A 1 99 ? 17.723 -5.960 -2.924 1.00 84.88 99 ARG A C 1
ATOM 823 O O . ARG A 1 99 ? 18.786 -5.484 -2.523 1.00 84.88 99 ARG A O 1
ATOM 830 N N . HIS A 1 100 ? 17.458 -6.183 -4.210 1.00 83.38 100 HIS A N 1
ATOM 831 C CA . HIS A 1 100 ? 18.371 -5.842 -5.290 1.00 83.38 100 HIS A CA 1
ATOM 832 C C . HIS A 1 100 ? 17.604 -5.097 -6.393 1.00 83.38 100 HIS A C 1
ATOM 834 O O . HIS A 1 100 ? 16.740 -5.684 -7.031 1.00 83.38 100 HIS A O 1
ATOM 840 N N . PRO A 1 101 ? 17.920 -3.820 -6.689 1.00 71.56 101 PRO A N 1
ATOM 841 C CA . PRO A 1 101 ? 17.213 -3.049 -7.724 1.00 71.56 101 PRO A CA 1
ATOM 842 C C . PRO A 1 101 ? 17.243 -3.666 -9.134 1.00 71.56 101 PRO A C 1
ATOM 844 O O . PRO A 1 101 ? 16.451 -3.287 -9.999 1.00 71.56 101 PRO A O 1
ATOM 847 N N . GLU A 1 102 ? 18.166 -4.597 -9.378 1.00 83.62 102 GLU A N 1
ATOM 848 C CA . GLU A 1 102 ? 18.243 -5.379 -10.613 1.00 83.62 102 GLU A CA 1
ATOM 849 C C . GLU A 1 102 ? 17.103 -6.407 -10.734 1.00 83.62 102 GLU A C 1
ATOM 851 O O . GLU A 1 102 ? 16.727 -6.742 -11.856 1.00 83.62 102 GLU A O 1
ATOM 856 N N . ASP A 1 103 ? 16.483 -6.835 -9.627 1.00 90.12 103 ASP A N 1
ATOM 857 C CA . ASP A 1 103 ? 15.357 -7.783 -9.623 1.00 90.12 103 ASP A CA 1
ATOM 858 C C . ASP A 1 103 ? 14.137 -7.206 -10.360 1.00 90.12 103 ASP A C 1
ATOM 860 O O . ASP A 1 103 ? 13.447 -7.923 -11.088 1.00 90.12 103 ASP A O 1
ATOM 864 N N . ILE A 1 104 ? 13.921 -5.888 -10.247 1.00 90.56 104 ILE A N 1
ATOM 865 C CA . ILE A 1 104 ? 12.878 -5.147 -10.977 1.00 90.56 104 ILE A CA 1
ATOM 866 C C . ILE A 1 104 ? 13.143 -5.178 -12.490 1.00 90.56 104 ILE A C 1
ATOM 868 O O . ILE A 1 104 ? 12.215 -5.321 -13.286 1.00 90.56 104 ILE A O 1
ATOM 872 N N . LYS A 1 105 ? 14.408 -5.053 -12.911 1.00 88.56 105 LYS A N 1
ATOM 873 C CA . LYS A 1 105 ? 14.781 -5.034 -14.336 1.00 88.56 105 LYS A CA 1
ATOM 874 C C . LYS A 1 105 ? 14.732 -6.425 -14.961 1.00 88.56 105 LYS A C 1
ATOM 876 O O . LYS A 1 105 ? 14.310 -6.575 -16.100 1.00 88.56 105 LYS A O 1
ATOM 881 N N . GLN A 1 106 ? 15.167 -7.447 -14.226 1.00 89.00 106 GLN A N 1
ATOM 882 C CA . GLN A 1 106 ? 15.204 -8.824 -14.725 1.00 89.00 106 GLN A CA 1
ATOM 883 C C . GLN A 1 106 ? 13.807 -9.444 -14.818 1.00 89.00 106 GLN A C 1
ATOM 885 O O . GLN A 1 106 ? 13.559 -10.256 -15.707 1.00 89.00 106 GLN A O 1
ATOM 890 N N . ASN A 1 107 ? 12.887 -9.023 -13.945 1.00 90.44 107 ASN A N 1
ATOM 891 C CA . ASN A 1 107 ? 11.542 -9.584 -13.843 1.00 90.44 107 ASN A CA 1
ATOM 892 C C . ASN A 1 107 ? 10.457 -8.519 -14.066 1.00 90.44 107 ASN A C 1
ATOM 894 O O . ASN A 1 107 ? 9.400 -8.585 -13.448 1.00 90.44 107 ASN A O 1
ATOM 898 N N . THR A 1 108 ? 10.691 -7.531 -14.940 1.00 93.25 108 THR A N 1
ATOM 899 C CA . THR A 1 108 ? 9.827 -6.339 -15.088 1.00 93.25 108 THR A CA 1
ATOM 900 C C . THR A 1 108 ? 8.344 -6.662 -15.244 1.00 93.25 108 THR A C 1
ATOM 902 O O . THR A 1 108 ? 7.517 -6.069 -14.561 1.00 93.25 108 THR A O 1
ATOM 905 N N . LYS A 1 109 ? 7.990 -7.635 -16.085 1.00 94.12 109 LYS A N 1
ATOM 906 C CA . LYS A 1 109 ? 6.588 -8.015 -16.292 1.00 94.12 109 LYS A CA 1
ATOM 907 C C . LYS A 1 109 ? 5.934 -8.584 -15.028 1.00 94.12 109 LYS A C 1
ATOM 909 O O . LYS A 1 109 ? 4.797 -8.246 -14.709 1.00 94.12 109 LYS A O 1
ATOM 914 N N . GLU A 1 110 ? 6.653 -9.449 -14.315 1.00 95.69 110 GLU A N 1
ATOM 915 C CA . GLU A 1 110 ? 6.185 -10.037 -13.057 1.00 95.69 110 GLU A CA 1
ATOM 916 C C . GLU A 1 110 ? 6.090 -8.966 -11.968 1.00 95.69 110 GLU A C 1
ATOM 918 O O . GLU A 1 110 ? 5.064 -8.849 -11.305 1.00 95.69 110 GLU A O 1
ATOM 923 N N . PHE A 1 111 ? 7.105 -8.103 -11.879 1.00 96.12 111 PHE A N 1
ATOM 924 C CA . PHE A 1 111 ? 7.115 -6.942 -11.002 1.00 96.12 111 PHE A CA 1
ATOM 925 C C . PHE A 1 111 ? 5.896 -6.049 -11.238 1.00 96.12 111 PHE A C 1
ATOM 927 O O . PHE A 1 111 ? 5.207 -5.715 -10.282 1.00 96.12 111 PHE A O 1
ATOM 934 N N . VAL A 1 112 ? 5.585 -5.683 -12.485 1.00 96.31 112 VAL A N 1
ATOM 935 C CA . VAL A 1 112 ? 4.426 -4.833 -12.804 1.00 96.31 112 VAL A CA 1
ATOM 936 C C . VAL A 1 112 ? 3.122 -5.495 -12.367 1.00 96.31 112 VAL A C 1
ATOM 938 O O . VAL A 1 112 ? 2.271 -4.830 -11.777 1.00 96.31 112 VAL A O 1
ATOM 941 N N . ASN A 1 113 ? 2.958 -6.793 -12.628 1.00 96.81 113 ASN A N 1
ATOM 942 C CA . ASN A 1 113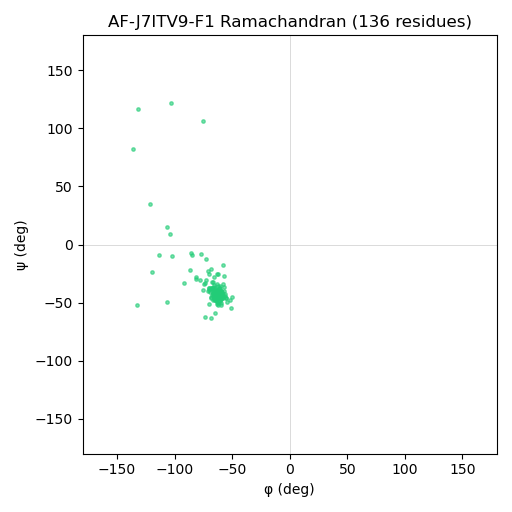 ? 1.768 -7.529 -12.212 1.00 96.81 113 ASN A CA 1
ATOM 943 C C . ASN A 1 113 ? 1.624 -7.565 -10.683 1.00 96.81 113 ASN A C 1
ATOM 945 O O . ASN A 1 113 ? 0.583 -7.176 -10.157 1.00 96.81 113 ASN A O 1
ATOM 949 N N . ASP A 1 114 ? 2.674 -7.974 -9.975 1.00 97.19 114 ASP A N 1
ATOM 950 C CA . ASP A 1 114 ? 2.654 -8.088 -8.516 1.00 97.19 114 ASP A CA 1
ATOM 951 C C . ASP A 1 114 ? 2.472 -6.716 -7.856 1.00 97.19 114 ASP A C 1
ATOM 953 O O . ASP A 1 114 ? 1.739 -6.582 -6.879 1.00 97.19 114 ASP A O 1
ATOM 957 N N . THR A 1 115 ? 3.085 -5.676 -8.432 1.00 97.00 115 THR A N 1
ATOM 958 C CA . THR A 1 115 ? 2.938 -4.294 -7.965 1.00 97.00 115 THR A CA 1
ATOM 959 C C . THR A 1 115 ? 1.497 -3.820 -8.123 1.00 97.00 115 THR A C 1
ATOM 961 O O . THR A 1 115 ? 0.945 -3.232 -7.201 1.00 97.00 115 THR A O 1
ATOM 964 N N . LYS A 1 116 ? 0.833 -4.107 -9.249 1.00 97.38 116 LYS A N 1
ATOM 965 C CA . LYS A 1 116 ? -0.591 -3.768 -9.415 1.00 97.38 116 LYS A CA 1
ATOM 966 C C . LYS A 1 116 ? -1.451 -4.451 -8.352 1.00 97.38 116 LYS A C 1
ATOM 968 O O . LYS A 1 116 ? -2.226 -3.772 -7.687 1.00 97.38 116 LYS A O 1
ATOM 973 N N . GLN A 1 117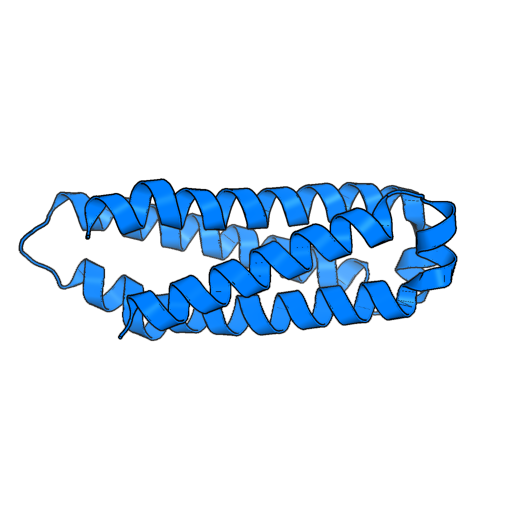 ? -1.242 -5.749 -8.128 1.00 97.12 117 GLN A N 1
ATOM 974 C CA . GLN A 1 117 ? -2.000 -6.516 -7.136 1.00 97.12 117 GLN A CA 1
ATOM 975 C C . GLN A 1 117 ? -1.824 -5.973 -5.714 1.00 97.12 117 GLN A C 1
ATOM 977 O O . GLN A 1 117 ? -2.813 -5.792 -5.006 1.00 97.12 117 GLN A O 1
ATOM 982 N N . ILE A 1 118 ? -0.590 -5.669 -5.297 1.00 97.12 118 ILE A N 1
ATOM 983 C CA . ILE A 1 118 ? -0.356 -5.152 -3.944 1.00 97.12 118 ILE A CA 1
ATOM 984 C C . ILE A 1 118 ? -0.889 -3.725 -3.772 1.00 97.12 118 ILE A C 1
ATOM 986 O O . ILE A 1 118 ? -1.464 -3.413 -2.734 1.00 97.12 118 ILE A O 1
ATOM 990 N N . LEU A 1 119 ? -0.769 -2.867 -4.793 1.00 97.50 119 LEU A N 1
ATOM 991 C CA . LEU A 1 119 ? -1.337 -1.517 -4.755 1.00 97.50 119 LEU A CA 1
ATOM 992 C C . LEU A 1 119 ? -2.870 -1.540 -4.710 1.00 97.50 119 LEU A C 1
ATOM 994 O O . LEU A 1 119 ? -3.463 -0.694 -4.046 1.00 97.50 119 LEU A O 1
ATOM 998 N N . ASP A 1 120 ? -3.511 -2.481 -5.406 1.00 96.81 120 ASP A N 1
ATOM 999 C CA . ASP A 1 120 ? -4.960 -2.681 -5.331 1.00 96.81 120 ASP A CA 1
ATOM 1000 C C . ASP A 1 120 ? -5.384 -3.165 -3.941 1.00 96.81 120 ASP A C 1
ATOM 1002 O O . ASP A 1 120 ? -6.319 -2.609 -3.371 1.00 96.81 120 ASP A O 1
ATOM 1006 N N . ALA A 1 121 ? -4.668 -4.128 -3.355 1.00 95.56 121 ALA A N 1
ATOM 1007 C CA . ALA A 1 121 ? -4.962 -4.621 -2.010 1.00 95.56 121 ALA A CA 1
ATOM 1008 C C . ALA A 1 121 ? -4.847 -3.515 -0.944 1.00 95.56 121 ALA A C 1
ATOM 1010 O O . ALA A 1 121 ? -5.734 -3.376 -0.103 1.00 95.56 121 ALA A O 1
ATOM 1011 N N . ILE A 1 122 ? -3.801 -2.681 -1.014 1.00 95.50 122 ILE A N 1
ATOM 1012 C CA . ILE A 1 122 ? -3.638 -1.534 -0.105 1.00 95.50 122 ILE A CA 1
ATOM 1013 C C . ILE A 1 122 ? -4.757 -0.506 -0.323 1.00 95.50 122 ILE A C 1
ATOM 1015 O O . ILE A 1 122 ? -5.334 -0.026 0.649 1.00 95.50 122 ILE A O 1
ATOM 1019 N N . ALA A 1 123 ? -5.093 -0.179 -1.575 1.00 95.38 123 ALA A N 1
ATOM 1020 C CA . ALA A 1 123 ? -6.151 0.787 -1.874 1.00 95.38 123 ALA A CA 1
ATOM 1021 C C . ALA A 1 123 ? -7.517 0.330 -1.340 1.00 95.38 123 ALA A C 1
ATOM 1023 O O . ALA A 1 123 ? -8.176 1.090 -0.635 1.00 95.38 123 ALA A O 1
ATOM 1024 N N . VAL A 1 124 ? -7.898 -0.924 -1.614 1.00 93.12 124 VAL A N 1
ATOM 1025 C CA . VAL A 1 124 ? -9.143 -1.525 -1.108 1.00 93.12 124 VAL A CA 1
ATOM 1026 C C . VAL A 1 124 ? -9.194 -1.451 0.410 1.00 93.12 124 VAL A C 1
ATOM 1028 O O . VAL A 1 124 ? -10.224 -1.095 0.972 1.00 93.12 124 VAL A O 1
ATOM 1031 N N . ARG A 1 125 ? -8.080 -1.739 1.085 1.00 90.00 125 ARG A N 1
ATOM 1032 C CA . ARG A 1 125 ? -8.043 -1.748 2.544 1.00 90.00 125 ARG A CA 1
ATOM 1033 C C . ARG A 1 125 ? -8.275 -0.363 3.152 1.00 90.00 125 ARG A C 1
ATOM 1035 O O . ARG A 1 125 ? -9.058 -0.263 4.096 1.00 90.00 125 ARG A O 1
ATOM 1042 N N . VAL A 1 126 ? -7.640 0.670 2.596 1.00 91.69 126 VAL A N 1
ATOM 1043 C CA . VAL A 1 126 ? -7.836 2.070 3.011 1.00 91.69 126 VAL A CA 1
ATOM 1044 C C . VAL A 1 126 ? -9.280 2.516 2.757 1.00 91.69 126 VAL A C 1
ATOM 1046 O O . VAL A 1 126 ? -9.883 3.184 3.596 1.00 91.69 126 VAL A O 1
ATOM 1049 N N . ASP A 1 127 ? -9.860 2.127 1.620 1.00 90.50 127 ASP A N 1
ATOM 1050 C CA . ASP A 1 127 ? -11.250 2.455 1.295 1.00 90.50 127 ASP A CA 1
ATOM 1051 C C . ASP A 1 127 ? -12.238 1.742 2.239 1.00 90.50 127 ASP A C 1
ATOM 1053 O O . ASP A 1 127 ? -13.160 2.378 2.746 1.00 90.50 127 ASP A O 1
ATOM 1057 N N . CYS A 1 128 ? -12.017 0.465 2.572 1.00 87.62 128 CYS A N 1
ATOM 1058 C CA . CYS A 1 128 ? -12.826 -0.266 3.558 1.00 87.62 128 CYS A CA 1
ATOM 1059 C C . CYS A 1 128 ? -12.784 0.382 4.952 1.00 87.62 128 CYS A C 1
ATOM 1061 O O . CYS A 1 128 ? -13.806 0.464 5.629 1.00 87.62 128 CYS A O 1
ATOM 1063 N N . GLU A 1 129 ? -11.628 0.878 5.389 1.00 86.69 129 GLU A N 1
ATOM 1064 C CA . GLU A 1 129 ? -11.500 1.638 6.641 1.00 86.69 129 GLU A CA 1
ATOM 1065 C C . GLU A 1 129 ? -12.346 2.913 6.625 1.00 86.69 129 GLU A C 1
ATOM 1067 O O . GLU A 1 129 ? -13.076 3.198 7.576 1.00 86.69 129 GLU A O 1
ATOM 1072 N N . GLU A 1 130 ? -12.284 3.671 5.531 1.00 86.88 130 GLU A N 1
ATOM 1073 C CA . GLU A 1 130 ? -13.049 4.906 5.375 1.00 86.88 130 GLU A CA 1
ATOM 1074 C C . 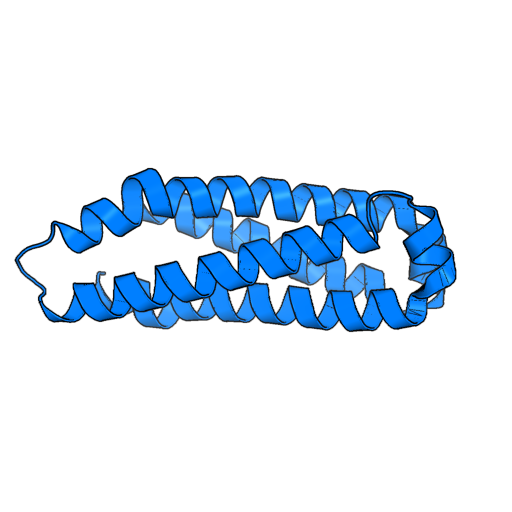GLU A 1 130 ? -14.559 4.655 5.283 1.00 86.88 130 GLU A C 1
ATOM 1076 O O . GLU A 1 130 ? -15.352 5.443 5.808 1.00 86.88 130 GLU A O 1
ATOM 1081 N N . GLU A 1 131 ? -14.974 3.573 4.623 1.00 85.75 131 GLU A N 1
ATOM 1082 C CA . GLU A 1 131 ? -16.381 3.299 4.342 1.00 85.75 131 GLU A CA 1
ATOM 1083 C C . GLU A 1 131 ? -17.095 2.452 5.391 1.00 85.75 131 GLU A C 1
ATOM 1085 O O . GLU A 1 131 ? -18.289 2.668 5.603 1.00 85.75 131 GLU A O 1
ATOM 1090 N N . GLU A 1 132 ? -16.406 1.513 6.034 1.00 80.38 132 GLU A N 1
ATOM 1091 C CA . GLU A 1 132 ? -17.009 0.580 6.988 1.00 80.38 132 GLU A CA 1
ATOM 1092 C C . GLU A 1 132 ? -16.627 0.925 8.424 1.00 80.38 132 GLU A C 1
ATOM 1094 O O . GLU A 1 132 ? -17.510 1.039 9.276 1.00 80.38 132 GLU A O 1
ATOM 1099 N N . LEU A 1 133 ? -15.336 1.135 8.702 1.00 75.56 133 LEU A N 1
ATOM 1100 C CA . LEU A 1 133 ? -14.886 1.420 10.060 1.00 75.56 133 LEU A CA 1
ATOM 1101 C C . LEU A 1 133 ? -15.292 2.845 10.444 1.00 75.56 133 LEU A C 1
ATOM 1103 O O . LEU A 1 133 ? -16.144 3.023 11.310 1.00 75.56 133 LEU A O 1
ATOM 1107 N N . PHE A 1 134 ? -14.798 3.874 9.753 1.00 76.44 134 PHE A N 1
ATOM 1108 C CA . PHE A 1 134 ? -15.017 5.262 10.175 1.00 76.44 134 PHE A CA 1
ATOM 1109 C C . PHE A 1 134 ? -16.469 5.731 10.083 1.00 76.44 134 PHE A C 1
ATOM 1111 O O . PHE A 1 134 ? -16.889 6.497 10.945 1.00 76.44 134 PHE A O 1
ATOM 1118 N N . LYS A 1 135 ? -17.273 5.246 9.127 1.00 74.56 135 LYS A N 1
ATOM 1119 C CA . LYS A 1 135 ? -18.717 5.564 9.092 1.00 74.56 135 LYS A CA 1
ATOM 1120 C C . LYS A 1 135 ? -19.511 4.939 10.245 1.00 74.56 135 LYS A C 1
ATOM 1122 O O . LYS A 1 135 ? -20.608 5.405 10.528 1.00 74.56 135 LYS A O 1
ATOM 1127 N N . THR A 1 136 ? -18.999 3.886 10.882 1.00 66.00 136 THR A N 1
ATOM 1128 C CA . THR A 1 136 ? -19.695 3.198 11.984 1.00 66.00 136 THR A CA 1
ATOM 1129 C C . THR A 1 136 ? -19.407 3.841 13.348 1.00 66.00 136 THR A C 1
ATOM 1131 O O . THR A 1 136 ? -20.196 3.681 14.277 1.00 66.00 136 THR A O 1
ATOM 1134 N N . ILE A 1 137 ? -18.302 4.584 13.468 1.00 65.44 137 ILE A N 1
ATOM 1135 C CA . ILE A 1 137 ? -17.836 5.228 14.715 1.00 65.44 137 ILE A CA 1
ATOM 1136 C C . ILE A 1 137 ? -17.864 6.761 14.701 1.00 65.44 137 ILE A C 1
ATOM 1138 O O . ILE A 1 137 ? -17.648 7.359 15.755 1.00 65.44 137 ILE A O 1
ATOM 1142 N N . MET A 1 138 ? -18.116 7.406 13.556 1.00 57.31 138 MET A N 1
ATOM 1143 C CA . MET A 1 138 ? -18.254 8.869 13.441 1.00 57.31 138 MET A CA 1
ATOM 1144 C C . MET A 1 138 ? -19.680 9.314 13.139 1.00 57.31 138 MET A C 1
ATOM 1146 O O . MET A 1 138 ? -20.351 8.648 12.323 1.00 57.31 138 MET A O 1
#

Solvent-accessible surface area (backbone atoms only — not comparable to full-atom values): 7586 Å² total; per-residue (Å²): 112,72,68,60,55,53,54,49,52,50,54,52,49,54,50,51,46,53,54,51,53,60,56,50,65,47,70,77,49,32,56,76,39,30,67,60,53,47,49,51,54,52,49,51,49,55,52,49,53,55,48,52,50,46,36,66,75,47,48,52,57,53,56,65,68,45,85,90,43,81,73,44,49,62,52,50,53,50,56,53,52,57,46,53,52,50,53,51,53,51,52,51,53,42,61,68,37,59,76,45,62,60,44,36,54,77,37,41,72,59,44,46,53,53,49,50,54,52,48,48,53,52,50,52,51,55,50,46,42,58,64,56,52,47,58,72,77,101

pLDDT: mean 88.56, std 8.82, range [57.31, 98.12]

Nearest PDB structures (foldseek):
  1qu7-assembly1_B  TM=3.503E-01  e=2.335E+00  Escherichia coli
  2b5u-assembly2_C  TM=3.658E-01  e=3.516E+00  Escherichia coli

InterPro domains:
  IPR012312 Hemerythrin-like [PF01814] (2-136)

Secondary structure (DSSP, 8-state):
-HHHHHHHHHHHHHHHHHHHHHHTSSHHHHHHSHHHHHHHHHHHHHHHHHHHHHIIIIIHHHHHT-TT-TTHHHHHHHHHHHHHHHHHHHHHHHHHHTSSTHHHHHTHHHHHHHHHHHHHHHHHHHHHIIIIIHHHH-